Protein AF-A0A9E0S9A2-F1 (afdb_monomer_lite)

Secondary structure (DSSP, 8-state):
---HHHHHHHHHHHHHHHHHH-TTS-HHHHHHHHHHHHHHHHHHHHHHHHHS-GGGGSEEEEEEEE-TT-GGGSEEEEEEETTEEEEEEE-TT--EEEEEE-HHHHHHH-HHHHHHHHHHHTT-GGG-S-S----SSEEEEEEEEGGGEEEEE---SSS-TT-S--

Structure (mmCIF, N/CA/C/O backbone):
data_AF-A0A9E0S9A2-F1
#
_entry.id   AF-A0A9E0S9A2-F1
#
loop_
_atom_site.group_PDB
_atom_site.id
_atom_site.type_symbol
_atom_site.label_atom_id
_atom_site.label_alt_id
_atom_site.label_comp_id
_atom_site.label_asym_id
_atom_site.label_entity_id
_atom_site.label_seq_id
_atom_site.pdbx_PDB_ins_code
_atom_site.Cartn_x
_atom_site.Cartn_y
_atom_site.Cartn_z
_atom_site.occupancy
_atom_site.B_iso_or_equiv
_atom_site.auth_seq_id
_atom_site.auth_comp_id
_atom_site.auth_asym_id
_atom_site.auth_atom_id
_atom_site.pdbx_PDB_model_num
ATOM 1 N N . MET A 1 1 ? -15.677 17.026 2.470 1.00 43.94 1 MET A N 1
ATOM 2 C CA . MET A 1 1 ? -15.986 15.581 2.475 1.00 43.94 1 MET A CA 1
ATOM 3 C C . MET A 1 1 ? -15.149 14.914 1.402 1.00 43.94 1 MET A C 1
ATOM 5 O O . MET A 1 1 ? -15.299 15.252 0.234 1.00 43.94 1 MET A O 1
ATOM 9 N N . THR A 1 2 ? -14.243 14.028 1.801 1.00 55.47 2 THR A N 1
ATOM 10 C CA . THR A 1 2 ? -13.373 13.267 0.897 1.00 55.47 2 THR A CA 1
ATOM 11 C C . THR A 1 2 ? -14.201 12.212 0.164 1.00 55.47 2 THR A C 1
ATOM 13 O O . THR A 1 2 ? -14.751 11.310 0.789 1.00 55.47 2 THR A O 1
ATOM 16 N N . ASN A 1 3 ? -14.332 12.319 -1.160 1.00 78.50 3 ASN A N 1
ATOM 17 C CA . ASN A 1 3 ? -14.904 11.244 -1.972 1.00 78.50 3 ASN A CA 1
ATOM 18 C C . ASN A 1 3 ? -13.826 10.161 -2.148 1.00 78.50 3 ASN A C 1
ATOM 20 O O . ASN A 1 3 ? -12.736 10.477 -2.625 1.00 78.50 3 ASN A O 1
ATOM 24 N N . LYS A 1 4 ? -14.116 8.901 -1.781 1.00 82.75 4 LYS A N 1
ATOM 25 C CA . LYS A 1 4 ? -13.173 7.766 -1.908 1.00 82.75 4 LYS A CA 1
ATOM 26 C C . LYS A 1 4 ? -12.573 7.672 -3.308 1.00 82.75 4 LYS A C 1
ATOM 28 O O . LYS A 1 4 ? -11.389 7.397 -3.448 1.00 82.75 4 LYS A O 1
ATOM 33 N N . THR A 1 5 ? -13.376 7.963 -4.328 1.00 84.75 5 THR A N 1
ATOM 34 C CA . THR A 1 5 ? -12.940 7.973 -5.728 1.00 84.75 5 THR A CA 1
ATOM 35 C C . THR A 1 5 ? -11.816 8.982 -5.953 1.00 84.75 5 THR A C 1
ATOM 37 O O . THR A 1 5 ? -10.789 8.636 -6.525 1.00 84.75 5 THR A O 1
ATOM 40 N N . ASN A 1 6 ? -11.965 10.203 -5.430 1.00 86.12 6 ASN A N 1
ATOM 41 C CA . ASN A 1 6 ? -10.954 11.251 -5.571 1.00 86.12 6 ASN A CA 1
ATOM 42 C C . ASN A 1 6 ? -9.670 10.887 -4.821 1.00 86.12 6 ASN A C 1
ATOM 44 O O . ASN A 1 6 ? -8.588 11.086 -5.357 1.00 86.12 6 ASN A O 1
ATOM 48 N N . LEU A 1 7 ? -9.782 10.314 -3.617 1.00 88.38 7 LEU A N 1
ATOM 49 C CA . LEU A 1 7 ? -8.621 9.852 -2.851 1.00 88.38 7 LEU A CA 1
ATOM 50 C C . LEU A 1 7 ? -7.843 8.771 -3.611 1.00 88.38 7 LEU A C 1
ATOM 52 O O . LEU A 1 7 ? -6.633 8.895 -3.766 1.00 88.38 7 LEU A O 1
ATOM 56 N N . ILE A 1 8 ? -8.531 7.744 -4.119 1.00 90.56 8 ILE A N 1
ATOM 57 C CA . ILE A 1 8 ? -7.900 6.657 -4.881 1.00 90.56 8 ILE A CA 1
ATOM 58 C C . ILE A 1 8 ? -7.201 7.212 -6.129 1.00 90.56 8 ILE A C 1
ATOM 60 O O . ILE A 1 8 ? -6.063 6.838 -6.408 1.00 90.56 8 ILE A O 1
ATOM 64 N N . SER A 1 9 ? -7.844 8.132 -6.854 1.00 90.00 9 SER A N 1
ATOM 65 C CA . SER A 1 9 ? -7.232 8.800 -8.006 1.00 90.00 9 SER A CA 1
ATOM 66 C C . SER A 1 9 ? -5.994 9.610 -7.621 1.00 90.00 9 SER A C 1
ATOM 68 O O . SER A 1 9 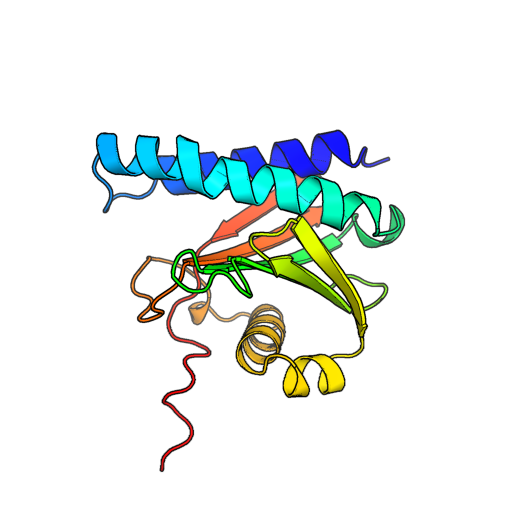? -4.978 9.499 -8.303 1.00 90.00 9 SER A O 1
ATOM 70 N N . SER A 1 10 ? -6.034 10.373 -6.525 1.00 89.06 10 SER A N 1
ATOM 71 C CA . SER A 1 10 ? -4.873 11.139 -6.061 1.00 89.06 10 SER A CA 1
ATOM 72 C C . SER A 1 10 ? -3.718 10.230 -5.635 1.00 89.06 10 SER A C 1
ATOM 74 O O . SER A 1 10 ? -2.601 10.435 -6.093 1.00 89.06 10 SER A O 1
ATOM 76 N N . LEU A 1 11 ? -3.988 9.169 -4.862 1.00 90.81 11 LEU A N 1
ATOM 77 C CA . LEU A 1 11 ? -2.987 8.154 -4.501 1.00 90.81 11 LEU A CA 1
ATOM 78 C C . LEU A 1 11 ? -2.353 7.512 -5.744 1.00 90.81 11 LEU A C 1
ATOM 80 O O . LEU A 1 11 ? -1.162 7.201 -5.763 1.00 90.81 11 LEU A O 1
ATOM 84 N N . ASN A 1 12 ? -3.154 7.265 -6.783 1.00 90.81 12 ASN A N 1
ATOM 85 C CA . ASN A 1 12 ? -2.675 6.698 -8.040 1.00 90.81 12 ASN A CA 1
ATOM 86 C C . ASN A 1 12 ? -1.774 7.678 -8.797 1.00 90.81 12 ASN A C 1
ATOM 88 O O . ASN A 1 12 ? -0.739 7.285 -9.325 1.00 90.81 12 ASN A O 1
ATOM 92 N N . ASN A 1 13 ? -2.157 8.953 -8.833 1.00 90.94 13 ASN A N 1
ATOM 93 C CA . ASN A 1 13 ? -1.389 9.992 -9.507 1.00 90.94 13 ASN A CA 1
ATOM 94 C C . ASN A 1 13 ? -0.045 10.229 -8.818 1.00 90.94 13 ASN A C 1
ATOM 96 O O . ASN A 1 13 ? 0.966 10.243 -9.510 1.00 90.94 13 ASN A O 1
ATOM 100 N N . THR A 1 14 ? -0.009 10.307 -7.484 1.00 88.62 14 THR A N 1
ATOM 101 C CA . THR A 1 14 ? 1.251 10.447 -6.737 1.00 88.62 14 THR A CA 1
ATOM 102 C C . THR A 1 14 ? 2.186 9.262 -6.989 1.00 88.62 14 THR A C 1
ATOM 104 O O . THR A 1 14 ? 3.383 9.453 -7.181 1.00 88.62 14 THR A O 1
ATOM 107 N N . LEU A 1 15 ? 1.655 8.035 -7.056 1.00 89.12 15 LEU A N 1
ATOM 108 C CA . LEU A 1 15 ? 2.461 6.854 -7.374 1.00 89.12 15 LEU A CA 1
ATOM 109 C C . LEU A 1 15 ? 3.024 6.908 -8.807 1.00 89.12 15 LEU A C 1
ATOM 111 O O . LEU A 1 15 ? 4.205 6.634 -9.020 1.00 89.12 15 LEU A O 1
ATOM 115 N N . LYS A 1 16 ? 2.203 7.298 -9.791 1.00 90.94 16 LYS A N 1
ATOM 116 C CA . LYS A 1 16 ? 2.659 7.485 -11.180 1.00 90.94 16 LYS A CA 1
ATOM 117 C C . LYS A 1 16 ? 3.715 8.575 -11.294 1.00 90.94 16 LYS A C 1
ATOM 119 O O . LYS A 1 16 ? 4.689 8.392 -12.019 1.00 90.94 16 LYS A O 1
ATOM 124 N N . GLU A 1 17 ? 3.517 9.693 -10.604 1.00 89.12 17 GLU A N 1
ATOM 125 C CA . GLU A 1 17 ? 4.455 10.812 -10.577 1.00 89.12 17 GLU A CA 1
ATOM 126 C C . GLU A 1 17 ? 5.791 10.383 -9.972 1.00 89.12 17 GLU A C 1
ATOM 128 O O . GLU A 1 17 ? 6.833 10.626 -10.576 1.00 89.12 17 GLU A O 1
ATOM 133 N N . TYR A 1 18 ? 5.763 9.657 -8.851 1.00 84.69 18 TYR A N 1
ATOM 134 C CA . TYR A 1 18 ? 6.965 9.087 -8.249 1.00 84.69 18 TYR A CA 1
ATOM 135 C C . TYR A 1 18 ? 7.735 8.210 -9.250 1.00 84.69 18 TYR A C 1
ATOM 137 O O . TYR A 1 18 ? 8.907 8.465 -9.519 1.00 84.69 18 TYR A O 1
ATOM 145 N N . ILE A 1 19 ? 7.067 7.227 -9.868 1.00 84.75 19 ILE A N 1
ATOM 146 C CA . ILE A 1 19 ? 7.698 6.322 -10.847 1.00 84.75 19 ILE A CA 1
ATOM 147 C C . ILE A 1 19 ? 8.243 7.105 -12.050 1.00 84.75 19 ILE A C 1
ATOM 149 O O . ILE A 1 19 ? 9.335 6.823 -12.541 1.00 84.75 19 ILE A O 1
ATOM 153 N N . SER A 1 20 ? 7.508 8.117 -12.513 1.00 86.69 20 SER A N 1
ATOM 154 C CA . SER A 1 20 ? 7.918 8.962 -13.642 1.00 86.69 20 SER A CA 1
ATOM 155 C C . SER A 1 20 ? 9.170 9.785 -13.326 1.00 86.69 20 SER A C 1
ATOM 157 O O . SER A 1 20 ? 10.019 9.976 -14.203 1.00 86.69 20 SER A O 1
ATOM 159 N N . ASN A 1 21 ? 9.311 10.230 -12.076 1.00 85.19 21 ASN A N 1
ATOM 160 C CA . ASN A 1 21 ? 10.419 11.058 -11.601 1.00 85.19 21 ASN A CA 1
ATOM 161 C C . ASN A 1 21 ? 11.635 10.249 -11.118 1.00 85.19 21 ASN A C 1
ATOM 163 O O . ASN A 1 21 ? 12.688 10.838 -10.870 1.00 85.19 21 ASN A O 1
ATOM 167 N N . GLU A 1 22 ? 11.527 8.921 -11.027 1.00 81.88 22 GLU A N 1
ATOM 168 C CA . GLU A 1 22 ? 12.637 8.051 -10.636 1.00 81.88 22 GLU A CA 1
ATOM 169 C C . GLU A 1 22 ? 13.786 8.156 -11.652 1.00 81.88 22 GLU A C 1
ATOM 171 O O . GLU A 1 22 ? 13.599 7.971 -12.859 1.00 81.88 22 GLU A O 1
ATOM 176 N N . LYS A 1 23 ? 14.991 8.489 -11.181 1.00 80.44 23 LYS A N 1
ATOM 177 C CA . LYS A 1 23 ? 16.140 8.766 -12.059 1.00 80.44 23 LYS A CA 1
ATOM 178 C C . LYS A 1 23 ? 16.797 7.492 -12.572 1.00 80.44 23 LYS A C 1
ATOM 180 O O . LYS A 1 23 ? 17.429 7.525 -13.622 1.00 80.44 23 LYS A O 1
ATOM 185 N N . ASN A 1 24 ? 16.630 6.393 -11.843 1.00 81.88 24 ASN A N 1
ATOM 186 C CA . ASN A 1 24 ? 17.282 5.123 -12.143 1.00 81.88 24 ASN A CA 1
ATOM 187 C C . ASN A 1 24 ? 16.522 4.263 -13.163 1.00 81.88 24 ASN A C 1
ATOM 189 O O . ASN A 1 24 ? 17.040 3.234 -13.581 1.00 81.88 24 ASN A O 1
ATOM 193 N N . TYR A 1 25 ? 15.315 4.666 -13.572 1.00 80.12 25 TYR A N 1
ATOM 194 C CA . TYR A 1 25 ? 14.538 3.945 -14.578 1.00 80.12 25 TYR A CA 1
ATOM 195 C C . TYR A 1 25 ? 14.684 4.570 -15.960 1.00 80.12 25 TYR A C 1
ATOM 197 O O . TYR A 1 25 ? 14.538 5.785 -16.145 1.00 80.12 25 TYR A O 1
ATOM 205 N N . THR A 1 26 ? 14.877 3.711 -16.954 1.00 88.06 26 THR A N 1
ATOM 206 C CA . THR A 1 26 ? 14.682 4.066 -18.357 1.00 88.06 26 THR A CA 1
ATOM 207 C C . THR A 1 26 ? 13.219 4.427 -18.620 1.00 88.06 26 THR A C 1
ATOM 209 O O . THR A 1 26 ? 12.312 4.102 -17.850 1.00 88.06 26 THR A O 1
ATOM 212 N N . HIS A 1 27 ? 12.965 5.114 -19.732 1.00 89.88 27 HIS A N 1
ATOM 213 C CA . HIS A 1 27 ? 11.601 5.455 -20.131 1.00 89.88 27 HIS A CA 1
ATOM 214 C C . HIS A 1 27 ? 10.711 4.208 -20.287 1.00 89.88 27 HIS A C 1
ATOM 216 O O . HIS A 1 27 ? 9.609 4.178 -19.746 1.00 89.88 27 HIS A O 1
ATOM 222 N N . GLU A 1 28 ? 11.220 3.160 -20.939 1.00 88.56 28 GLU A N 1
ATOM 223 C CA . GLU A 1 28 ? 10.497 1.902 -21.153 1.00 88.56 28 GLU A CA 1
ATOM 224 C C . GLU A 1 28 ? 10.155 1.198 -19.830 1.00 88.56 28 GLU A C 1
ATOM 226 O O . GLU A 1 28 ? 9.031 0.728 -19.637 1.00 88.56 28 GLU A O 1
ATOM 231 N N . GLU A 1 29 ? 11.084 1.183 -18.870 1.00 84.31 29 GLU A N 1
ATOM 232 C CA . GLU A 1 29 ? 10.816 0.635 -17.540 1.00 84.31 29 GLU A CA 1
ATOM 233 C C . GLU A 1 29 ? 9.702 1.403 -16.828 1.00 84.31 29 GLU A C 1
ATOM 235 O O . GLU A 1 29 ? 8.795 0.776 -16.278 1.00 84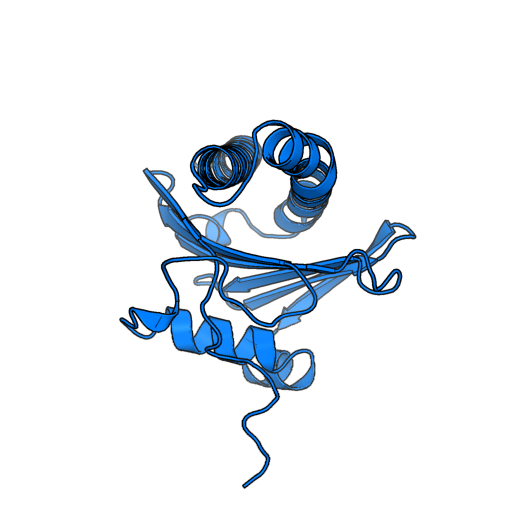.31 29 GLU A O 1
ATOM 240 N N . LYS A 1 30 ? 9.723 2.743 -16.870 1.00 87.44 30 LYS A N 1
ATOM 241 C CA . LYS A 1 30 ? 8.670 3.581 -16.268 1.00 87.44 30 LYS A CA 1
ATOM 242 C C . LYS A 1 30 ? 7.301 3.259 -16.852 1.00 87.44 30 LYS A C 1
ATOM 244 O O . LYS A 1 30 ? 6.343 3.079 -16.100 1.00 87.44 30 LYS A O 1
ATOM 249 N N . GLU A 1 31 ? 7.207 3.146 -18.174 1.00 89.12 31 GLU A N 1
ATOM 250 C CA . GLU A 1 31 ? 5.957 2.783 -18.842 1.00 89.12 31 GLU A CA 1
ATOM 251 C C . GLU A 1 31 ? 5.482 1.382 -18.443 1.00 89.12 31 GLU A C 1
ATOM 253 O O . GLU A 1 31 ? 4.302 1.201 -18.131 1.00 89.12 31 GLU A O 1
ATOM 258 N N . ARG A 1 32 ? 6.395 0.404 -18.371 1.00 87.69 32 ARG A N 1
ATOM 259 C CA . ARG A 1 32 ? 6.097 -0.959 -17.905 1.00 87.69 32 ARG A CA 1
ATOM 260 C C . ARG A 1 32 ? 5.539 -0.957 -16.478 1.00 87.69 32 ARG A C 1
ATOM 262 O O . ARG A 1 32 ? 4.507 -1.585 -16.233 1.00 87.69 32 ARG A O 1
ATOM 269 N N . TYR A 1 33 ? 6.183 -0.235 -15.558 1.00 86.12 33 TYR A N 1
ATOM 270 C CA . TYR A 1 33 ? 5.740 -0.090 -14.166 1.00 86.12 33 TYR A CA 1
ATOM 271 C C . TYR A 1 33 ? 4.340 0.537 -14.084 1.00 86.12 33 TYR A C 1
ATOM 273 O O . TYR A 1 33 ? 3.446 0.002 -13.425 1.00 86.12 33 TYR A O 1
ATOM 281 N N . ILE A 1 34 ? 4.114 1.643 -14.801 1.00 87.75 34 ILE A N 1
ATOM 282 C CA . ILE A 1 34 ? 2.826 2.352 -14.808 1.00 87.75 34 ILE A CA 1
ATOM 283 C C . ILE A 1 34 ? 1.711 1.497 -15.422 1.00 87.75 34 ILE A C 1
ATOM 285 O O . ILE A 1 34 ? 0.577 1.520 -14.939 1.00 87.75 34 ILE A O 1
ATOM 289 N N . LYS A 1 35 ? 2.003 0.749 -16.488 1.00 86.81 35 LYS A N 1
ATOM 290 C CA . LYS A 1 35 ? 1.001 -0.061 -17.186 1.00 86.81 35 LYS A CA 1
ATOM 291 C C . LYS A 1 35 ? 0.592 -1.296 -16.388 1.00 86.81 35 LYS A C 1
ATOM 293 O O . LYS A 1 35 ? -0.584 -1.646 -16.392 1.00 86.81 35 LYS A O 1
ATOM 298 N N . ASN A 1 36 ? 1.541 -1.938 -15.711 1.00 85.25 36 ASN A N 1
ATOM 299 C CA . ASN A 1 36 ? 1.306 -3.227 -15.068 1.00 85.25 36 ASN A CA 1
ATOM 300 C C . ASN A 1 36 ? 1.063 -3.068 -13.562 1.00 85.25 36 ASN A C 1
ATOM 302 O O . ASN A 1 36 ? -0.035 -3.319 -13.070 1.00 85.25 36 ASN A O 1
ATOM 306 N N . GLU A 1 37 ? 2.070 -2.605 -12.827 1.00 86.56 37 GLU A N 1
ATOM 307 C CA . GLU A 1 37 ? 2.077 -2.620 -11.360 1.00 86.56 37 GLU A CA 1
ATOM 308 C C . GLU A 1 37 ? 1.115 -1.588 -10.776 1.00 86.56 37 GLU A C 1
ATOM 310 O O . GLU A 1 37 ? 0.285 -1.907 -9.924 1.00 86.56 37 GLU A O 1
ATOM 315 N N . VAL A 1 38 ? 1.148 -0.361 -11.302 1.00 88.56 38 VAL A N 1
ATOM 316 C CA . VAL A 1 38 ? 0.244 0.705 -10.851 1.00 88.56 38 VAL A CA 1
ATOM 317 C C . VAL A 1 38 ? -1.217 0.353 -11.137 1.00 88.56 38 VAL A C 1
ATOM 319 O O . VAL A 1 38 ? -2.086 0.666 -10.325 1.00 88.56 38 VAL A O 1
ATOM 322 N N . SER A 1 39 ? -1.506 -0.327 -12.253 1.00 87.69 39 SER A N 1
ATOM 323 C CA . SER A 1 39 ? -2.869 -0.776 -12.561 1.00 87.69 39 SER A CA 1
ATOM 324 C C . SER A 1 39 ? -3.368 -1.803 -11.541 1.00 87.69 39 SER A C 1
ATOM 326 O O . SER A 1 39 ? -4.475 -1.658 -11.023 1.00 87.69 39 SER A O 1
ATOM 328 N N . LEU A 1 40 ? -2.537 -2.792 -11.194 1.00 88.94 40 LEU A N 1
ATOM 329 C CA . LEU A 1 40 ? -2.865 -3.800 -10.178 1.00 88.94 40 LEU A CA 1
ATOM 330 C C . LEU A 1 40 ? -3.116 -3.161 -8.807 1.00 88.94 40 LEU A C 1
ATOM 332 O O . LEU A 1 40 ? -4.112 -3.464 -8.146 1.00 88.94 40 LEU A O 1
ATOM 336 N N . ILE A 1 41 ? -2.243 -2.236 -8.402 1.00 92.00 41 ILE A N 1
ATOM 337 C CA . ILE A 1 41 ? -2.385 -1.484 -7.150 1.00 92.00 41 ILE A CA 1
ATOM 338 C C . ILE A 1 41 ? -3.677 -0.661 -7.162 1.00 92.00 41 ILE A C 1
ATOM 340 O O . ILE A 1 41 ? -4.410 -0.640 -6.173 1.00 92.00 41 ILE A O 1
ATOM 344 N N . PHE A 1 42 ? -3.998 0.000 -8.276 1.00 92.50 42 PHE A N 1
ATOM 345 C CA . PHE A 1 42 ? -5.211 0.806 -8.402 1.00 92.50 42 PHE A CA 1
ATOM 346 C C . PHE A 1 42 ? -6.485 -0.020 -8.194 1.00 92.50 42 PHE A C 1
ATOM 348 O O . PHE A 1 42 ? -7.384 0.408 -7.463 1.00 92.50 42 PHE A O 1
ATOM 355 N N . ASP A 1 43 ? -6.557 -1.212 -8.784 1.00 90.88 43 ASP A N 1
ATOM 356 C CA . ASP A 1 43 ? -7.710 -2.094 -8.615 1.00 90.88 43 ASP A CA 1
ATOM 357 C C . ASP A 1 43 ? -7.788 -2.669 -7.196 1.00 90.88 43 ASP A C 1
ATOM 359 O O . ASP A 1 43 ? -8.863 -2.649 -6.588 1.00 90.88 43 ASP A O 1
ATOM 363 N N . ALA A 1 44 ? -6.655 -3.061 -6.605 1.00 92.94 44 ALA A N 1
ATOM 364 C CA . ALA A 1 44 ? -6.608 -3.494 -5.209 1.00 92.94 44 ALA A CA 1
ATOM 365 C C . ALA A 1 44 ? -7.069 -2.386 -4.241 1.00 92.94 44 ALA A C 1
ATOM 367 O O . ALA A 1 44 ? -7.879 -2.639 -3.343 1.00 92.94 44 ALA A O 1
ATOM 368 N N . ARG A 1 45 ? -6.644 -1.134 -4.471 1.00 93.25 45 ARG A N 1
ATOM 369 C CA . ARG A 1 45 ? -7.066 0.040 -3.691 1.00 93.25 45 ARG A CA 1
ATOM 370 C C . ARG A 1 45 ? -8.580 0.243 -3.740 1.00 93.25 45 ARG A C 1
ATOM 372 O O . ARG A 1 45 ? -9.177 0.507 -2.698 1.00 93.25 45 ARG A O 1
ATOM 379 N N . LYS A 1 46 ? -9.237 0.086 -4.897 1.00 92.81 46 LYS A N 1
ATOM 380 C CA . LYS A 1 46 ? -10.712 0.198 -4.978 1.00 92.81 46 LYS A CA 1
ATOM 381 C C . LYS A 1 46 ? -11.400 -0.764 -4.012 1.00 92.81 46 LYS A C 1
ATOM 383 O O . LYS A 1 46 ? -12.308 -0.355 -3.286 1.00 92.81 46 LYS A O 1
ATOM 388 N N . ILE A 1 47 ? -10.942 -2.015 -3.970 1.00 93.12 47 ILE A N 1
ATOM 389 C CA . ILE A 1 47 ? -11.501 -3.041 -3.085 1.00 93.12 47 ILE A CA 1
ATOM 390 C C . ILE A 1 47 ? -11.196 -2.698 -1.623 1.00 93.12 47 ILE A C 1
ATOM 392 O O . ILE A 1 47 ? -12.116 -2.672 -0.804 1.00 93.12 47 ILE A O 1
ATOM 396 N N . LEU A 1 48 ? -9.943 -2.362 -1.303 1.00 93.62 48 LEU A N 1
ATOM 397 C CA . LEU A 1 48 ? -9.513 -1.956 0.036 1.00 93.62 48 LEU A CA 1
ATOM 398 C C . LEU A 1 48 ? -10.352 -0.793 0.585 1.00 93.62 48 LEU A C 1
ATOM 400 O O . LEU A 1 48 ? -11.013 -0.918 1.617 1.00 93.62 48 LEU A O 1
ATOM 404 N N . PHE A 1 49 ? -10.387 0.334 -0.127 1.00 92.12 49 PHE A N 1
ATOM 405 C CA . PHE A 1 49 ? -11.083 1.533 0.335 1.00 92.12 49 PHE A CA 1
ATOM 406 C C . PHE A 1 49 ? -12.608 1.374 0.316 1.00 92.12 49 PHE A C 1
ATOM 408 O O . PHE A 1 49 ? -13.299 2.091 1.046 1.00 92.12 49 PHE A O 1
ATOM 415 N N . SER A 1 50 ? -13.170 0.422 -0.442 1.00 91.69 50 SER A N 1
ATOM 416 C CA . SER A 1 50 ? -14.598 0.089 -0.334 1.00 91.69 50 SER A CA 1
ATOM 417 C C . SER A 1 50 ? -14.966 -0.443 1.059 1.00 91.69 50 SER A C 1
ATOM 419 O O . SER A 1 50 ? -16.042 -0.111 1.558 1.00 91.69 50 SER A O 1
ATOM 421 N N . LYS A 1 51 ? -14.044 -1.159 1.722 1.00 91.31 51 LYS A N 1
ATOM 422 C CA . LYS A 1 51 ? -14.244 -1.799 3.034 1.00 91.31 51 LYS A CA 1
ATOM 423 C C . LYS A 1 51 ? -14.006 -0.872 4.232 1.00 91.31 51 LYS A C 1
ATOM 425 O O . LYS A 1 51 ? -14.441 -1.189 5.333 1.00 91.31 51 LYS A O 1
ATOM 430 N N . ILE A 1 52 ? -13.353 0.275 4.035 1.00 88.00 52 ILE A N 1
ATOM 431 C CA . ILE A 1 52 ? -12.988 1.208 5.116 1.00 88.00 52 ILE A CA 1
ATOM 432 C C . ILE A 1 52 ? -13.997 2.360 5.215 1.00 88.00 52 ILE A C 1
ATOM 434 O O . ILE A 1 52 ? -14.428 2.921 4.205 1.00 88.00 52 ILE A O 1
ATOM 438 N N . GLY A 1 53 ? -14.392 2.738 6.432 1.00 84.06 53 GLY A N 1
ATOM 439 C CA . GLY A 1 53 ? -15.277 3.882 6.666 1.00 84.06 53 GLY A CA 1
ATOM 440 C C . GLY A 1 53 ? -14.629 5.215 6.270 1.00 84.06 53 GLY A C 1
ATOM 441 O O . GLY A 1 53 ? -13.439 5.415 6.473 1.00 84.06 53 GLY A O 1
ATOM 442 N N . LEU A 1 54 ? -15.413 6.161 5.738 1.00 76.94 54 LEU A N 1
ATOM 443 C CA . LEU A 1 54 ? -14.904 7.466 5.275 1.00 76.94 54 LEU A CA 1
ATOM 444 C C . LEU A 1 54 ? -14.125 8.248 6.346 1.00 76.94 54 LEU A C 1
ATOM 446 O O . LEU A 1 54 ? -13.148 8.905 6.013 1.00 76.94 54 LEU A O 1
ATOM 450 N N . LYS A 1 55 ? -14.540 8.163 7.616 1.00 76.25 55 LYS A N 1
ATOM 451 C CA . LYS A 1 55 ? -13.899 8.878 8.734 1.00 76.25 55 LYS A CA 1
ATOM 452 C C . LYS A 1 55 ? -12.447 8.445 8.971 1.00 76.25 55 LYS A C 1
ATOM 454 O O . LYS A 1 55 ? -11.629 9.264 9.372 1.00 76.25 55 LYS A O 1
ATOM 459 N N . ALA A 1 56 ? -12.117 7.193 8.657 1.00 75.12 56 ALA A N 1
ATOM 460 C CA . ALA A 1 56 ? -10.767 6.658 8.793 1.00 75.12 56 ALA A CA 1
ATOM 461 C C . ALA A 1 56 ? -9.805 7.150 7.691 1.00 75.12 56 ALA A C 1
ATOM 463 O O . ALA A 1 56 ? -8.617 6.842 7.742 1.00 75.12 56 ALA A O 1
ATOM 464 N N . LEU A 1 57 ? -10.303 7.884 6.685 1.00 79.44 57 LEU A N 1
ATOM 465 C CA . LEU A 1 57 ? -9.564 8.254 5.472 1.00 79.44 57 LEU A CA 1
ATOM 466 C C . LEU A 1 57 ? -9.161 9.736 5.407 1.00 79.44 57 LEU A C 1
ATOM 468 O O . LEU A 1 57 ? -8.720 10.194 4.355 1.00 79.44 57 LEU A O 1
ATOM 472 N N . ASP A 1 58 ? -9.317 10.483 6.502 1.00 79.69 58 ASP A N 1
ATOM 473 C CA . ASP A 1 58 ? -8.924 11.896 6.550 1.00 79.69 58 ASP A CA 1
ATOM 474 C C . ASP A 1 58 ? -7.415 12.077 6.791 1.00 79.69 58 ASP A C 1
ATOM 476 O O . ASP A 1 58 ? -6.806 12.937 6.163 1.00 79.69 58 ASP A O 1
ATOM 480 N N . ASP A 1 59 ? -6.812 11.248 7.650 1.00 87.12 59 ASP A N 1
ATOM 481 C CA . ASP A 1 59 ? -5.372 11.217 7.936 1.00 87.12 59 ASP A CA 1
ATOM 482 C C . ASP A 1 59 ? -4.942 9.764 8.165 1.00 87.12 59 ASP A C 1
ATOM 484 O O . ASP A 1 59 ? -5.409 9.120 9.115 1.00 87.12 59 ASP A O 1
ATOM 488 N N . PHE A 1 60 ? -4.062 9.239 7.314 1.00 91.38 60 PHE A N 1
ATOM 489 C CA . PHE A 1 60 ? -3.595 7.861 7.440 1.00 91.38 60 PHE A CA 1
ATOM 490 C C . PHE A 1 60 ? -2.224 7.628 6.809 1.00 91.38 60 PHE A C 1
ATOM 492 O O . PHE A 1 60 ? -1.776 8.344 5.914 1.00 91.38 60 PHE A O 1
ATOM 499 N N . ASN A 1 61 ? -1.581 6.568 7.282 1.00 91.38 61 ASN A N 1
ATOM 500 C CA . ASN A 1 61 ? -0.402 5.979 6.672 1.00 91.38 61 ASN A CA 1
ATOM 501 C C . ASN A 1 61 ? -0.831 4.707 5.946 1.00 91.38 61 ASN A C 1
ATOM 503 O O . ASN A 1 61 ? -1.544 3.885 6.522 1.00 91.38 61 ASN A O 1
ATOM 507 N N . LEU A 1 62 ? -0.397 4.547 4.704 1.00 93.19 62 LEU A N 1
ATOM 508 C CA . LEU A 1 62 ? -0.631 3.375 3.874 1.00 93.19 62 LEU A CA 1
ATOM 509 C C . LEU A 1 62 ? 0.715 2.756 3.515 1.00 93.19 62 LEU A C 1
ATOM 511 O O . LEU A 1 62 ? 1.607 3.447 3.037 1.00 93.19 62 LEU A O 1
ATOM 515 N N . ILE A 1 63 ? 0.845 1.458 3.749 1.00 93.38 63 ILE A N 1
ATOM 516 C CA . ILE A 1 63 ? 1.982 0.657 3.303 1.00 93.38 63 ILE A CA 1
ATOM 517 C C . ILE A 1 63 ? 1.440 -0.407 2.374 1.00 93.38 63 ILE A C 1
ATOM 519 O O . ILE A 1 63 ? 0.510 -1.120 2.744 1.00 93.38 63 ILE A O 1
ATOM 523 N N . GLU A 1 64 ? 2.019 -0.517 1.190 1.00 93.44 64 GLU A N 1
ATOM 524 C CA . GLU A 1 64 ? 1.605 -1.435 0.139 1.00 93.44 64 GLU A CA 1
ATOM 525 C C . GLU A 1 64 ? 2.799 -2.261 -0.304 1.00 93.44 64 GLU A C 1
ATOM 527 O O . GLU A 1 64 ? 3.871 -1.728 -0.568 1.00 93.44 64 GLU A O 1
ATOM 532 N N . VAL A 1 65 ? 2.604 -3.568 -0.394 1.00 91.81 65 VAL A N 1
ATOM 533 C CA . VAL A 1 65 ? 3.601 -4.532 -0.841 1.00 91.81 65 VAL A CA 1
ATOM 534 C C . VAL A 1 65 ? 3.052 -5.225 -2.072 1.00 91.81 65 VAL A C 1
ATOM 536 O O . VAL A 1 65 ? 1.977 -5.829 -2.008 1.00 91.81 65 VAL A O 1
ATOM 539 N N . LEU A 1 66 ? 3.802 -5.156 -3.166 1.00 89.94 66 LEU A N 1
ATOM 540 C CA . LEU A 1 66 ? 3.518 -5.863 -4.405 1.00 89.94 66 LEU A CA 1
ATOM 541 C C . LEU A 1 66 ? 4.568 -6.957 -4.609 1.00 89.94 66 LEU A C 1
ATOM 543 O O . LEU A 1 66 ? 5.758 -6.678 -4.734 1.00 89.94 66 LEU A O 1
ATOM 547 N N . ASN A 1 67 ? 4.126 -8.212 -4.645 1.00 88.12 67 ASN A N 1
ATOM 548 C CA . ASN A 1 67 ? 4.994 -9.370 -4.828 1.00 88.12 67 ASN A CA 1
ATOM 549 C C . ASN A 1 67 ? 4.483 -10.255 -5.970 1.00 88.12 67 ASN A C 1
ATOM 551 O O . ASN A 1 67 ? 3.783 -11.245 -5.761 1.00 88.12 67 ASN A O 1
ATOM 555 N N . LEU A 1 68 ? 4.873 -9.904 -7.197 1.00 82.75 68 LEU A N 1
ATOM 556 C CA . LEU A 1 68 ? 4.485 -10.639 -8.407 1.00 82.75 68 LEU A CA 1
ATOM 557 C C . LEU A 1 68 ? 5.075 -12.060 -8.467 1.00 82.75 68 LEU A C 1
ATOM 559 O O . LEU A 1 68 ? 4.577 -12.903 -9.206 1.00 82.75 68 LEU A O 1
ATOM 563 N N . ASN A 1 69 ? 6.095 -12.349 -7.6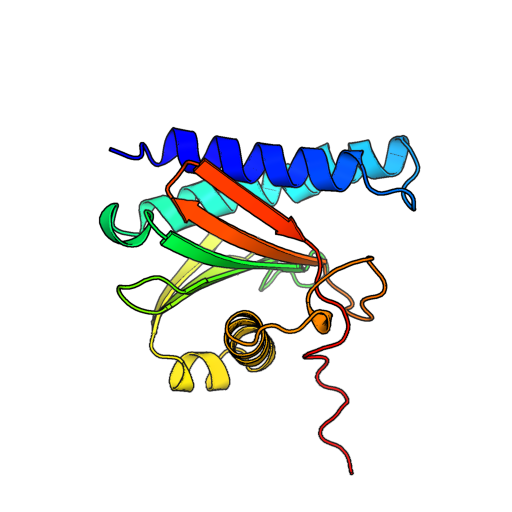54 1.00 82.50 69 ASN A N 1
ATOM 564 C CA . ASN A 1 69 ? 6.723 -13.666 -7.565 1.00 82.50 69 ASN A CA 1
ATOM 565 C C . ASN A 1 69 ? 5.989 -14.617 -6.600 1.00 82.50 69 ASN A C 1
ATOM 567 O O . ASN A 1 69 ? 6.371 -15.782 -6.472 1.00 82.50 69 ASN A O 1
ATOM 571 N N . ARG A 1 70 ? 4.945 -14.149 -5.897 1.00 78.88 70 ARG A N 1
ATOM 572 C CA . ARG A 1 70 ? 4.153 -14.947 -4.948 1.00 78.88 70 ARG A CA 1
ATOM 573 C C . ARG A 1 70 ? 2.658 -14.896 -5.294 1.00 78.88 70 ARG A C 1
ATOM 575 O O . ARG A 1 70 ? 1.937 -14.064 -4.747 1.00 78.88 70 ARG A O 1
ATOM 582 N N . PRO A 1 71 ? 2.147 -15.837 -6.110 1.00 78.00 71 PRO A N 1
ATOM 583 C CA . PRO A 1 71 ? 0.739 -15.855 -6.531 1.00 78.00 71 PRO A CA 1
ATOM 584 C C . PRO A 1 71 ? -0.273 -15.903 -5.372 1.00 78.00 71 PRO A C 1
ATOM 586 O O . PRO A 1 71 ? -1.366 -15.347 -5.455 1.00 78.00 71 PRO A O 1
ATOM 589 N N . SER A 1 72 ? 0.097 -16.518 -4.243 1.00 76.75 72 SER A N 1
ATOM 590 C CA . SER A 1 72 ? -0.739 -16.578 -3.034 1.00 76.75 72 SER A CA 1
ATOM 591 C C . SER A 1 72 ? -0.836 -15.248 -2.268 1.00 76.75 72 SER A C 1
ATOM 593 O O . SER A 1 72 ? -1.612 -15.143 -1.313 1.00 76.75 72 SER A O 1
ATOM 595 N N . GLN A 1 73 ? -0.045 -14.240 -2.648 1.00 79.06 73 GLN A N 1
ATOM 596 C CA . GLN A 1 73 ? 0.033 -12.936 -1.993 1.00 79.06 73 GLN A CA 1
ATOM 597 C C . GLN A 1 73 ? 0.609 -11.886 -2.954 1.00 79.06 73 GLN A C 1
ATOM 599 O O . GLN A 1 73 ? 1.704 -11.367 -2.745 1.00 79.06 73 GLN A O 1
ATOM 604 N N . ILE A 1 74 ? -0.146 -11.567 -4.004 1.00 87.44 74 ILE A N 1
ATOM 605 C CA . ILE A 1 74 ? 0.287 -10.575 -4.994 1.00 87.44 74 ILE A CA 1
ATOM 606 C C . ILE A 1 74 ? 0.324 -9.182 -4.380 1.00 87.44 74 ILE A C 1
ATOM 608 O O . ILE A 1 74 ? 1.278 -8.444 -4.600 1.00 87.44 74 ILE A O 1
ATOM 612 N N . TYR A 1 75 ? -0.692 -8.824 -3.594 1.00 93.56 75 TYR A N 1
ATOM 613 C CA . TYR A 1 75 ? -0.788 -7.501 -2.991 1.00 93.56 75 TYR A CA 1
ATOM 614 C C . TYR A 1 75 ? -1.140 -7.602 -1.513 1.00 93.56 75 TYR A C 1
ATOM 616 O O . TYR A 1 75 ? -2.053 -8.326 -1.116 1.00 93.56 75 TYR A O 1
ATOM 624 N N . THR A 1 76 ? -0.410 -6.868 -0.683 1.00 95.31 76 THR A N 1
ATOM 625 C CA . THR A 1 76 ? -0.701 -6.710 0.744 1.00 95.31 76 THR A CA 1
ATOM 626 C C . THR A 1 76 ? -0.665 -5.240 1.093 1.00 95.31 76 THR A C 1
ATOM 628 O O . THR A 1 76 ? 0.235 -4.535 0.657 1.00 95.31 76 THR A O 1
ATOM 631 N N . ALA A 1 77 ? -1.611 -4.780 1.897 1.00 96.06 77 ALA A N 1
ATOM 632 C CA . ALA A 1 77 ? -1.635 -3.415 2.373 1.00 96.06 77 ALA A CA 1
ATOM 633 C C . ALA A 1 77 ? -1.946 -3.345 3.863 1.00 96.06 77 ALA A C 1
ATOM 635 O O . ALA A 1 77 ? -2.719 -4.144 4.394 1.00 96.06 77 ALA A O 1
ATOM 636 N N . VAL A 1 78 ? -1.359 -2.353 4.524 1.00 96.19 78 VAL A N 1
ATOM 637 C CA . VAL A 1 78 ? -1.728 -1.946 5.876 1.00 96.19 78 VAL A CA 1
ATOM 638 C C . VAL A 1 78 ? -2.035 -0.463 5.874 1.00 96.19 78 VAL A C 1
ATOM 640 O O . VAL A 1 78 ? -1.227 0.346 5.421 1.00 96.19 78 VAL A O 1
ATOM 643 N N . ILE A 1 79 ? -3.193 -0.107 6.421 1.00 94.75 79 ILE A N 1
ATOM 644 C CA . ILE A 1 79 ? -3.549 1.275 6.723 1.00 94.75 79 ILE A CA 1
ATOM 645 C C . ILE A 1 79 ? -3.489 1.466 8.230 1.00 94.75 79 ILE A C 1
ATOM 647 O O . ILE A 1 79 ? -4.217 0.797 8.958 1.00 94.75 79 ILE A O 1
ATOM 651 N N . LYS A 1 80 ? -2.682 2.421 8.691 1.00 93.62 80 LYS A N 1
ATOM 652 C CA . LYS A 1 80 ? -2.803 2.995 10.033 1.00 93.62 80 LYS A CA 1
ATOM 653 C C . LYS A 1 80 ? -3.602 4.285 9.934 1.00 93.62 80 LYS A C 1
ATOM 655 O O . LYS A 1 80 ? -3.141 5.261 9.345 1.00 93.62 80 LYS A O 1
ATOM 660 N N . SER A 1 81 ? -4.771 4.292 10.553 1.00 91.00 81 SER A N 1
ATOM 661 C CA . SER A 1 81 ? -5.644 5.461 10.676 1.00 91.00 81 SER A CA 1
ATOM 662 C C . SER A 1 81 ? -5.822 5.846 12.148 1.00 91.00 81 SER A C 1
ATOM 664 O O . SER A 1 81 ? -5.293 5.185 13.043 1.00 91.00 81 SER A O 1
ATOM 666 N N . ARG A 1 82 ? -6.618 6.886 12.416 1.00 84.69 82 ARG A N 1
ATOM 667 C CA . ARG A 1 82 ? -7.058 7.217 13.783 1.00 84.69 82 ARG A CA 1
ATOM 668 C C . ARG A 1 82 ? -7.910 6.121 14.428 1.00 84.69 82 ARG A C 1
ATOM 670 O O . ARG A 1 82 ? -7.867 5.973 15.643 1.00 84.69 82 ARG A O 1
ATOM 677 N N . ASP A 1 83 ? -8.644 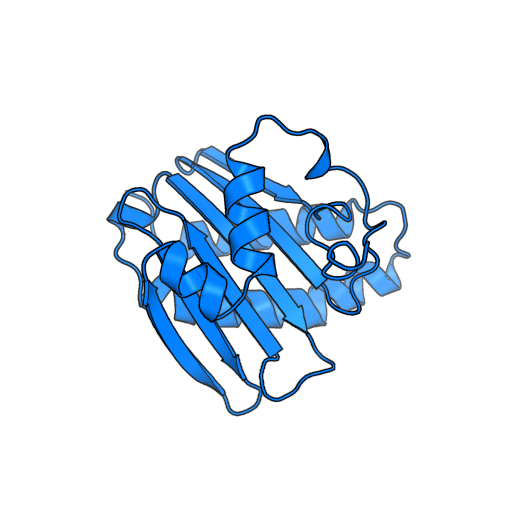5.364 13.618 1.00 85.00 83 ASP A N 1
ATOM 678 C CA . ASP A 1 83 ? -9.596 4.351 14.085 1.00 85.00 83 ASP A CA 1
ATOM 679 C C . ASP A 1 83 ? -8.927 2.987 14.341 1.00 85.00 83 ASP A C 1
ATOM 681 O O . ASP A 1 83 ? -9.569 2.069 14.843 1.00 85.00 83 ASP A O 1
ATOM 685 N N . GLY A 1 84 ? -7.639 2.845 14.009 1.00 89.69 84 GLY A N 1
ATOM 686 C CA . GLY A 1 84 ? -6.877 1.608 14.172 1.00 89.69 84 GLY A CA 1
ATOM 687 C C . GLY A 1 84 ? -6.130 1.191 12.907 1.00 89.69 84 GLY A C 1
ATOM 688 O O . GLY A 1 84 ? -5.850 2.024 12.032 1.00 89.69 84 GLY A O 1
ATOM 689 N N . TYR A 1 85 ? -5.802 -0.102 12.832 1.00 94.25 85 TYR A N 1
ATOM 690 C CA . TYR A 1 85 ? -5.058 -0.704 11.730 1.00 94.25 85 TYR A CA 1
ATOM 691 C C . TYR A 1 85 ? -5.963 -1.597 10.884 1.00 94.25 85 TYR A C 1
ATOM 693 O O . TYR A 1 85 ? -6.699 -2.434 11.405 1.00 94.25 85 TYR A O 1
ATOM 701 N N . TYR A 1 86 ? -5.862 -1.451 9.568 1.00 95.50 86 TYR A N 1
ATOM 702 C CA . TYR A 1 86 ? -6.560 -2.296 8.607 1.00 95.50 86 TYR A CA 1
ATOM 703 C C . TYR A 1 86 ? -5.536 -3.070 7.798 1.00 95.50 86 TYR A C 1
ATOM 705 O O . TYR A 1 86 ? -4.728 -2.465 7.095 1.00 95.50 86 TYR A O 1
ATOM 713 N N . TYR A 1 87 ? -5.580 -4.392 7.896 1.00 96.25 87 TYR A N 1
ATOM 714 C CA . TYR A 1 87 ? -4.787 -5.294 7.077 1.00 96.25 87 TYR A CA 1
ATOM 715 C C . TYR A 1 87 ? -5.616 -5.779 5.895 1.00 96.25 87 TYR A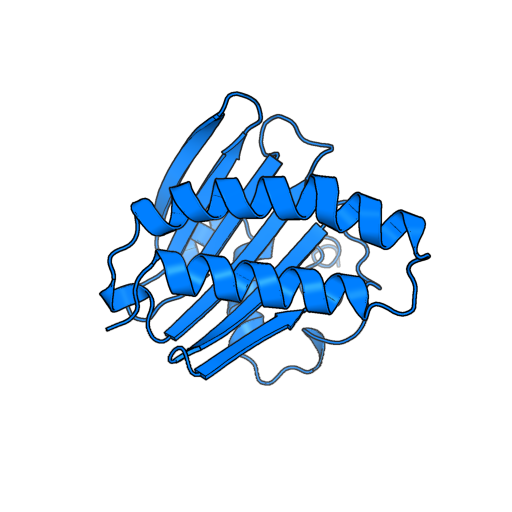 C 1
ATOM 717 O O . TYR A 1 87 ? -6.790 -6.128 6.034 1.00 96.25 87 TYR A O 1
ATOM 725 N N . PHE A 1 88 ? -4.988 -5.808 4.730 1.00 96.56 88 PHE A N 1
ATOM 726 C CA . PHE A 1 88 ? -5.587 -6.269 3.495 1.00 96.56 88 PHE A CA 1
ATOM 727 C C . PHE A 1 88 ? -4.601 -7.127 2.729 1.00 96.56 88 PHE A C 1
ATOM 729 O O . PHE A 1 88 ? -3.431 -6.774 2.588 1.00 96.56 88 PHE A O 1
ATOM 736 N N . LYS A 1 89 ? -5.092 -8.226 2.175 1.00 95.06 89 LYS A N 1
ATOM 737 C CA . LYS A 1 89 ? -4.327 -9.105 1.304 1.00 95.06 89 LYS A CA 1
ATOM 738 C C . LYS A 1 89 ? -5.200 -9.536 0.137 1.00 95.06 89 LYS A C 1
ATOM 740 O O . LYS A 1 89 ? -6.365 -9.876 0.322 1.00 95.06 89 LYS A O 1
ATOM 745 N N . LYS A 1 90 ? -4.615 -9.531 -1.057 1.00 92.62 90 LYS A N 1
ATOM 746 C CA . LYS A 1 90 ? -5.213 -10.029 -2.294 1.00 92.62 90 LYS A CA 1
ATOM 747 C C . LYS A 1 90 ? -4.256 -11.017 -2.960 1.00 92.62 90 LYS A C 1
ATOM 749 O O . LYS A 1 90 ? -3.060 -10.733 -3.091 1.00 92.62 90 LYS A O 1
ATOM 754 N N . ASN A 1 91 ? -4.782 -12.160 -3.383 1.00 89.19 91 ASN A N 1
ATOM 755 C CA . ASN A 1 91 ? -4.052 -13.147 -4.179 1.00 89.19 91 ASN A CA 1
ATOM 756 C C . ASN A 1 91 ? -4.418 -13.062 -5.678 1.00 89.19 91 ASN A C 1
ATOM 758 O O . ASN A 1 91 ? -5.175 -12.180 -6.104 1.00 89.19 91 ASN A O 1
ATOM 762 N N . ASP A 1 92 ? -3.821 -13.942 -6.481 1.00 83.38 92 ASP A N 1
ATOM 763 C CA . ASP A 1 92 ? -4.038 -14.003 -7.934 1.00 83.38 92 ASP A CA 1
ATOM 764 C C . ASP A 1 92 ? -5.443 -14.489 -8.321 1.00 83.38 92 ASP A C 1
ATOM 766 O O . ASP A 1 92 ? -5.999 -14.067 -9.326 1.00 83.38 92 ASP A O 1
ATOM 770 N N . SER A 1 93 ? -6.074 -15.312 -7.479 1.00 83.19 93 SER A N 1
ATOM 771 C CA . SER A 1 93 ? -7.438 -15.816 -7.687 1.00 83.19 93 SER A CA 1
ATOM 772 C C . SER A 1 93 ? -8.534 -14.829 -7.265 1.00 83.19 93 SER A C 1
ATOM 774 O O . SER A 1 93 ? -9.674 -15.235 -7.058 1.00 83.19 93 SER A O 1
ATOM 776 N N . ASP A 1 94 ? -8.192 -13.548 -7.098 1.00 77.69 94 ASP A N 1
ATOM 777 C CA . ASP A 1 94 ? -9.074 -12.477 -6.609 1.00 77.69 94 ASP A CA 1
ATOM 778 C C . ASP A 1 94 ? -9.692 -12.715 -5.219 1.00 77.69 94 ASP A C 1
ATOM 780 O O . ASP A 1 94 ? -10.584 -11.974 -4.795 1.00 77.69 94 ASP A O 1
ATOM 784 N N . GLU A 1 95 ? -9.189 -13.685 -4.454 1.00 84.75 95 GLU A N 1
ATOM 785 C CA . GLU A 1 95 ? -9.587 -13.835 -3.061 1.00 84.75 95 GLU A CA 1
ATOM 786 C C . GLU A 1 95 ? -8.947 -12.726 -2.229 1.00 84.75 95 GLU A C 1
ATOM 788 O O . GLU A 1 95 ? -7.779 -12.348 -2.398 1.00 84.75 95 GLU A O 1
ATOM 793 N N . VAL A 1 96 ? -9.750 -12.196 -1.311 1.00 91.56 96 VAL A N 1
ATOM 794 C CA . VAL A 1 96 ? -9.402 -11.031 -0.511 1.00 91.56 96 VAL A CA 1
ATOM 795 C C . VAL A 1 96 ? -9.592 -11.344 0.961 1.00 91.56 96 VAL A C 1
ATOM 797 O O . VAL A 1 96 ? -10.677 -11.729 1.395 1.00 91.56 96 VAL A O 1
ATOM 800 N N . GLU A 1 97 ? -8.554 -11.072 1.738 1.00 94.31 97 GLU A N 1
ATOM 801 C CA . GLU A 1 97 ? -8.582 -11.053 3.193 1.00 94.31 97 GLU A CA 1
ATOM 802 C C . GLU A 1 97 ? -8.556 -9.594 3.662 1.00 94.31 97 GLU A C 1
ATOM 804 O O . GLU A 1 97 ? -7.748 -8.788 3.195 1.00 94.31 97 GLU A O 1
ATOM 809 N N . PHE A 1 98 ? -9.467 -9.235 4.565 1.00 95.44 98 PHE A N 1
ATOM 810 C CA . PHE A 1 98 ? -9.537 -7.904 5.160 1.00 95.44 98 PHE A CA 1
ATOM 811 C C . PHE A 1 98 ? -9.833 -8.025 6.647 1.00 95.44 98 PHE A C 1
ATOM 813 O O . PHE A 1 98 ? -10.854 -8.602 7.023 1.00 95.44 98 PHE A O 1
ATOM 820 N N . LEU A 1 99 ? -8.961 -7.452 7.471 1.00 95.00 99 LEU A N 1
ATOM 821 C CA . LEU A 1 99 ? -9.039 -7.531 8.923 1.00 95.00 99 LEU A CA 1
ATOM 822 C C . LEU A 1 99 ? -8.841 -6.141 9.536 1.00 95.00 99 LEU A C 1
ATOM 824 O O . LEU A 1 99 ? -7.955 -5.392 9.127 1.00 95.00 99 LEU A O 1
ATOM 828 N N . SER A 1 100 ? -9.644 -5.819 10.550 1.00 94.69 100 SER A N 1
ATOM 829 C CA . SER A 1 100 ? -9.332 -4.748 11.500 1.00 94.69 100 SER A CA 1
ATOM 830 C C . SER A 1 100 ? -8.559 -5.382 12.645 1.00 94.69 100 SER A C 1
ATOM 832 O O . SER A 1 100 ? -9.101 -6.260 13.312 1.00 94.69 100 SER A O 1
ATOM 834 N N . ILE A 1 101 ? -7.316 -4.963 12.847 1.00 94.50 101 ILE A N 1
ATOM 835 C CA . ILE A 1 101 ? -6.388 -5.602 13.786 1.00 94.50 101 ILE A CA 1
ATOM 836 C C . ILE A 1 101 ? -5.688 -4.565 14.655 1.00 94.50 101 ILE A C 1
ATOM 838 O O . ILE A 1 101 ? -5.672 -3.371 14.340 1.00 94.50 101 ILE A O 1
ATOM 842 N N . ASP A 1 102 ? -5.082 -5.018 15.746 1.00 94.12 102 ASP A N 1
ATOM 843 C CA . ASP A 1 102 ? -4.112 -4.209 16.478 1.00 94.12 102 ASP A CA 1
ATOM 844 C C . ASP A 1 102 ? -2.672 -4.416 15.961 1.00 94.12 102 ASP A C 1
ATOM 846 O O . ASP A 1 102 ? -2.379 -5.276 15.124 1.00 94.12 102 ASP A O 1
ATOM 850 N N . LEU A 1 103 ? -1.737 -3.601 16.455 1.00 90.94 103 LEU A N 1
ATOM 851 C CA . LEU A 1 103 ? -0.333 -3.682 16.045 1.00 90.94 103 LEU A CA 1
ATOM 852 C C . LEU A 1 103 ? 0.344 -4.997 16.484 1.00 90.94 103 LEU A C 1
ATOM 854 O O . LEU A 1 103 ? 1.236 -5.490 15.796 1.00 90.94 103 LEU A O 1
ATOM 858 N N . LYS A 1 104 ? -0.071 -5.594 17.611 1.00 93.38 104 LYS A N 1
ATOM 859 C CA . LYS A 1 104 ? 0.493 -6.868 18.094 1.00 93.38 104 LYS A CA 1
ATOM 860 C C . LYS A 1 104 ? 0.060 -8.026 17.201 1.00 93.38 104 LYS A C 1
ATOM 862 O O . LYS A 1 104 ? 0.861 -8.922 16.941 1.00 93.38 104 LYS A O 1
ATOM 867 N N . GLU A 1 105 ? -1.185 -8.017 16.744 1.00 95.19 105 GLU A N 1
ATOM 868 C CA . GLU A 1 105 ? -1.712 -8.956 15.758 1.00 95.19 105 GLU A CA 1
ATOM 869 C C . GLU A 1 105 ? -1.016 -8.772 14.411 1.00 95.19 105 GLU A C 1
ATOM 871 O O . GLU A 1 105 ? -0.537 -9.755 13.842 1.00 95.19 105 GLU A O 1
ATOM 876 N N . LEU A 1 106 ? -0.844 -7.522 13.957 1.00 93.81 106 LEU A N 1
ATOM 877 C CA . LEU A 1 106 ? -0.090 -7.233 12.737 1.00 93.81 106 LEU A CA 1
ATOM 878 C C . LEU A 1 106 ? 1.327 -7.798 12.817 1.00 93.81 106 LEU A C 1
ATOM 880 O O . LEU A 1 106 ? 1.767 -8.447 11.876 1.00 93.81 106 LEU A O 1
ATOM 884 N N . LYS A 1 107 ? 2.022 -7.633 13.947 1.00 93.06 107 LYS A N 1
ATOM 885 C CA . LYS A 1 107 ? 3.372 -8.177 14.143 1.00 93.06 107 LYS A CA 1
ATOM 886 C C . LYS A 1 107 ? 3.438 -9.701 14.003 1.00 93.06 107 LYS A C 1
ATOM 888 O O . LYS A 1 107 ? 4.451 -10.212 13.533 1.00 93.06 107 LYS A O 1
ATOM 893 N N . LYS A 1 108 ? 2.379 -10.422 14.391 1.00 92.00 108 LYS A N 1
ATOM 894 C CA . LYS A 1 108 ? 2.284 -11.885 14.230 1.00 92.00 108 LYS A CA 1
ATOM 895 C C . LYS A 1 108 ? 2.016 -12.293 12.782 1.00 92.00 108 LYS A C 1
ATOM 897 O O . LYS A 1 108 ? 2.564 -13.291 12.333 1.00 92.00 108 LYS A O 1
ATOM 902 N N . ILE A 1 109 ? 1.174 -11.537 12.075 1.00 90.69 109 ILE A N 1
ATOM 903 C CA . ILE A 1 109 ? 0.800 -11.814 10.679 1.00 90.69 109 ILE A CA 1
ATOM 904 C C . ILE A 1 109 ? 1.937 -11.421 9.726 1.00 90.69 109 ILE A C 1
ATOM 906 O O . ILE A 1 109 ? 2.280 -12.161 8.807 1.00 90.69 109 ILE A O 1
ATOM 910 N N . ASN A 1 110 ? 2.512 -10.236 9.929 1.00 89.06 110 ASN A N 1
ATOM 911 C CA . ASN A 1 110 ? 3.543 -9.649 9.091 1.00 89.06 110 ASN A CA 1
ATOM 912 C C . ASN A 1 110 ? 4.417 -8.670 9.901 1.00 89.06 110 ASN A C 1
ATOM 914 O O . ASN A 1 110 ? 4.122 -7.477 10.028 1.00 89.06 110 ASN A O 1
ATOM 918 N N . SER A 1 111 ? 5.521 -9.185 10.444 1.00 88.88 111 SER A N 1
ATOM 919 C CA . SER A 1 111 ? 6.464 -8.420 11.270 1.00 88.88 111 SER A CA 1
ATOM 920 C C . SER A 1 111 ? 7.111 -7.247 10.528 1.00 88.88 111 SER A C 1
ATOM 922 O O . SER A 1 111 ? 7.305 -6.191 11.128 1.00 88.88 111 SER A O 1
ATOM 924 N N . MET A 1 112 ? 7.385 -7.393 9.227 1.00 88.38 112 MET A N 1
ATOM 925 C CA . MET A 1 112 ? 7.948 -6.328 8.393 1.00 88.38 112 MET A CA 1
ATOM 926 C C . MET A 1 112 ? 6.992 -5.134 8.306 1.00 88.38 112 MET A C 1
ATOM 928 O O . MET A 1 112 ? 7.399 -4.006 8.576 1.00 88.38 112 MET A O 1
ATOM 932 N N . LEU A 1 113 ? 5.715 -5.373 7.990 1.00 90.19 113 LEU A N 1
ATOM 933 C CA . LEU A 1 113 ? 4.711 -4.308 7.924 1.00 90.19 113 LEU A CA 1
ATOM 934 C C . LEU A 1 113 ? 4.511 -3.635 9.285 1.00 90.19 113 LEU A C 1
ATOM 936 O O . LEU A 1 113 ? 4.415 -2.413 9.350 1.00 90.19 113 LEU A O 1
ATOM 940 N N . SER A 1 114 ? 4.513 -4.413 10.373 1.00 90.94 114 SER A N 1
ATOM 941 C CA . SER A 1 114 ? 4.479 -3.861 11.733 1.00 90.94 114 SER A CA 1
ATOM 942 C C . SER A 1 114 ? 5.666 -2.932 12.001 1.00 90.94 114 SER A C 1
ATOM 944 O O . SER A 1 114 ? 5.464 -1.822 12.485 1.00 90.94 114 SER A O 1
ATOM 946 N N . CYS A 1 115 ? 6.887 -3.360 11.665 1.00 88.25 115 CYS A N 1
ATOM 947 C CA . CYS A 1 115 ? 8.094 -2.549 11.826 1.00 88.25 115 CYS A CA 1
ATOM 948 C C . CYS A 1 115 ? 8.019 -1.256 11.005 1.00 88.25 115 CYS A C 1
ATOM 950 O O . CYS A 1 115 ? 8.316 -0.180 11.518 1.00 88.25 115 CYS A O 1
ATOM 952 N N . MET A 1 116 ? 7.574 -1.330 9.746 1.00 87.81 116 MET A N 1
ATOM 953 C CA . MET A 1 116 ? 7.499 -0.145 8.890 1.00 87.81 116 MET A CA 1
ATOM 954 C C . MET A 1 116 ? 6.496 0.876 9.433 1.00 87.81 116 MET A C 1
ATOM 956 O O . MET A 1 116 ? 6.792 2.067 9.456 1.00 87.81 116 MET A O 1
ATOM 960 N N . ILE A 1 117 ? 5.348 0.417 9.937 1.00 89.06 117 ILE A N 1
ATOM 961 C CA . ILE A 1 117 ? 4.376 1.277 10.621 1.00 89.06 117 ILE A CA 1
ATOM 962 C C . ILE A 1 117 ? 5.002 1.976 11.836 1.00 89.06 117 ILE A C 1
ATOM 964 O O . ILE A 1 117 ? 4.817 3.182 12.005 1.00 89.06 117 ILE A O 1
ATOM 968 N N . GLU A 1 118 ? 5.755 1.248 12.664 1.00 87.62 118 GLU A N 1
ATOM 969 C CA . GLU A 1 118 ? 6.448 1.817 13.828 1.00 87.62 118 GLU A CA 1
ATOM 970 C C . GLU A 1 118 ? 7.523 2.835 13.420 1.00 87.62 118 GLU A C 1
ATOM 972 O O . GLU A 1 118 ? 7.715 3.848 14.093 1.00 87.62 118 GLU A O 1
ATOM 977 N N . GLU A 1 119 ? 8.223 2.598 12.313 1.00 85.25 119 GLU A N 1
ATOM 978 C CA . GLU A 1 119 ? 9.231 3.517 11.783 1.00 85.25 119 GLU A CA 1
ATOM 979 C C . GLU A 1 119 ? 8.610 4.775 11.175 1.00 85.25 119 GLU A C 1
ATOM 981 O O . GLU A 1 119 ? 9.211 5.843 11.277 1.00 85.25 119 GLU A O 1
ATOM 986 N N . MET A 1 120 ? 7.398 4.695 10.612 1.00 81.44 120 MET A N 1
ATOM 987 C CA . MET A 1 120 ? 6.677 5.860 10.073 1.00 81.44 120 MET A CA 1
ATOM 988 C C . MET A 1 120 ? 6.286 6.873 11.151 1.00 81.44 120 MET A C 1
ATOM 990 O O . MET A 1 120 ? 6.134 8.062 10.858 1.00 81.44 120 MET A O 1
ATOM 994 N N . ASP A 1 121 ? 6.128 6.421 12.394 1.00 77.00 121 ASP A N 1
ATOM 995 C CA . ASP A 1 121 ? 5.894 7.307 13.536 1.00 77.00 121 ASP A CA 1
ATOM 996 C C . ASP A 1 121 ? 7.177 7.987 14.024 1.00 77.00 121 ASP A C 1
ATOM 998 O O . ASP A 1 121 ? 7.132 9.040 14.671 1.00 77.00 121 ASP A O 1
ATOM 1002 N N . LYS A 1 122 ? 8.338 7.407 13.709 1.00 73.88 122 LYS A N 1
ATOM 1003 C CA . LYS A 1 122 ? 9.634 8.004 14.019 1.00 73.88 122 LYS A CA 1
ATOM 1004 C C . LYS A 1 122 ? 9.917 9.082 12.970 1.00 73.88 122 LYS A C 1
ATOM 1006 O O . LYS A 1 122 ? 9.673 8.904 11.782 1.00 73.88 122 LYS A O 1
ATOM 1011 N N . LYS A 1 123 ? 10.487 10.221 13.380 1.00 60.53 123 LYS A N 1
ATOM 1012 C CA . LYS A 1 123 ? 10.991 11.269 12.461 1.00 60.53 123 LYS A CA 1
ATOM 1013 C C . LYS A 1 123 ? 12.283 10.809 11.760 1.00 60.53 123 LYS A C 1
ATOM 1015 O O . LYS A 1 123 ? 13.324 11.447 11.882 1.00 60.53 123 LYS A O 1
ATOM 1020 N N . SER A 1 124 ? 12.247 9.640 11.131 1.00 57.78 124 SER A N 1
ATOM 1021 C CA . SER A 1 124 ? 13.416 8.927 10.636 1.00 57.78 124 SER A CA 1
ATOM 1022 C C . SER A 1 124 ? 13.606 9.190 9.145 1.00 57.78 124 SER A C 1
ATOM 1024 O O . SER A 1 124 ? 12.757 8.827 8.335 1.00 57.78 124 SER A O 1
ATOM 1026 N N . ASN A 1 125 ? 14.761 9.744 8.763 1.00 55.50 125 ASN A N 1
ATOM 1027 C CA . ASN A 1 125 ? 15.162 9.872 7.354 1.00 55.50 125 ASN A CA 1
ATOM 1028 C C . ASN A 1 125 ? 15.362 8.504 6.678 1.00 55.50 125 ASN A C 1
ATOM 1030 O O . ASN A 1 125 ? 15.513 8.433 5.466 1.00 55.50 125 ASN A O 1
ATOM 1034 N N . LYS A 1 126 ? 15.369 7.408 7.449 1.00 58.41 126 LYS A N 1
ATOM 1035 C CA . LYS A 1 126 ? 15.594 6.060 6.924 1.00 58.41 126 LYS A CA 1
ATOM 1036 C C . LYS A 1 126 ? 14.459 5.572 6.021 1.00 58.41 126 LYS A C 1
ATOM 1038 O O . LYS A 1 126 ? 14.668 4.666 5.229 1.00 58.41 126 LYS A O 1
ATOM 1043 N N . LEU A 1 127 ? 13.274 6.164 6.119 1.00 59.69 127 LEU A N 1
ATOM 1044 C CA . LEU A 1 127 ? 12.132 5.772 5.302 1.00 59.69 127 LEU A CA 1
ATOM 1045 C C . LEU A 1 127 ? 12.137 6.365 3.892 1.00 59.69 127 LEU A C 1
ATOM 1047 O O . LEU A 1 127 ? 11.273 6.002 3.113 1.00 59.69 127 LEU A O 1
ATOM 1051 N N . ILE A 1 128 ? 13.073 7.253 3.552 1.00 57.97 128 ILE A N 1
ATOM 1052 C CA . ILE A 1 128 ? 13.072 7.974 2.275 1.00 57.97 128 ILE A CA 1
ATOM 1053 C C . ILE A 1 128 ? 14.466 7.861 1.661 1.00 57.97 128 ILE A C 1
ATOM 1055 O O . ILE A 1 128 ? 15.444 8.092 2.370 1.00 57.97 128 ILE A O 1
ATOM 1059 N N . THR A 1 129 ? 14.578 7.541 0.367 1.00 53.00 129 THR A N 1
ATOM 1060 C CA . THR A 1 129 ? 15.146 8.447 -0.668 1.00 53.00 129 THR A CA 1
ATOM 1061 C C . THR A 1 129 ? 15.395 7.775 -2.010 1.00 53.00 129 THR A C 1
ATOM 1063 O O . THR A 1 129 ? 15.251 8.452 -3.020 1.00 53.00 129 THR A O 1
ATOM 1066 N N . GLU A 1 130 ? 15.696 6.483 -2.076 1.00 53.53 130 GLU A N 1
ATOM 1067 C CA . GLU A 1 130 ? 16.065 5.822 -3.335 1.00 53.53 130 GLU A CA 1
ATOM 1068 C C . GLU A 1 130 ? 15.664 4.344 -3.260 1.00 53.53 130 GLU A C 1
ATOM 1070 O O . GLU A 1 130 ? 15.703 3.760 -2.174 1.00 53.53 130 GLU A O 1
ATOM 1075 N N . LYS A 1 131 ? 15.293 3.713 -4.386 1.00 55.53 131 LYS A N 1
ATOM 1076 C CA . LYS A 1 131 ? 15.074 2.254 -4.451 1.00 55.53 131 LYS A CA 1
ATOM 1077 C C . LYS A 1 131 ? 16.419 1.520 -4.331 1.00 55.53 131 LYS A C 1
ATOM 1079 O O . LYS A 1 131 ? 16.915 0.917 -5.273 1.00 55.53 131 LYS A O 1
ATOM 1084 N N . THR A 1 132 ? 17.017 1.598 -3.149 1.00 50.59 132 THR A N 1
ATOM 1085 C CA . THR A 1 132 ? 18.182 0.815 -2.718 1.00 50.59 132 THR A CA 1
ATOM 1086 C C . THR A 1 132 ? 17.753 -0.406 -1.907 1.00 50.59 132 THR A C 1
ATOM 1088 O O . THR A 1 132 ? 18.597 -1.131 -1.377 1.00 50.59 132 THR A O 1
ATOM 1091 N N . SER A 1 133 ? 16.439 -0.632 -1.779 1.00 57.62 133 SER A N 1
ATOM 1092 C CA . SER A 1 133 ? 15.928 -1.691 -0.927 1.00 57.62 133 SER A CA 1
ATOM 1093 C C . SER A 1 133 ? 16.304 -3.066 -1.472 1.00 57.62 133 SER A C 1
ATOM 1095 O O . SER A 1 133 ? 16.120 -3.329 -2.658 1.00 57.62 133 SER A O 1
ATOM 1097 N N . THR A 1 134 ? 16.756 -3.956 -0.598 1.00 62.44 134 THR A N 1
ATOM 1098 C CA . THR A 1 134 ? 17.144 -5.338 -0.914 1.00 62.44 134 THR A CA 1
ATOM 1099 C C . THR A 1 134 ? 15.970 -6.318 -0.907 1.00 62.44 134 THR A C 1
ATOM 1101 O O . THR A 1 134 ? 16.186 -7.527 -0.945 1.00 62.44 134 THR A O 1
ATOM 1104 N N . PHE A 1 135 ? 14.733 -5.818 -0.861 1.00 63.03 135 PHE A N 1
ATOM 1105 C CA . PHE A 1 135 ? 13.539 -6.649 -0.946 1.00 63.03 135 PHE A CA 1
ATOM 1106 C C . PHE A 1 135 ? 13.396 -7.263 -2.347 1.00 63.03 135 PHE A C 1
ATOM 1108 O O . PHE A 1 135 ? 13.505 -6.568 -3.353 1.00 63.03 135 PHE A O 1
ATOM 1115 N N . ASP A 1 136 ? 13.039 -8.549 -2.414 1.00 72.56 136 ASP A N 1
ATOM 1116 C CA . ASP A 1 136 ? 12.678 -9.240 -3.668 1.00 72.56 136 ASP A CA 1
ATOM 1117 C C . ASP A 1 136 ? 11.267 -8.852 -4.184 1.00 72.56 136 ASP A C 1
ATOM 1119 O O . ASP A 1 136 ? 10.654 -9.568 -4.982 1.00 72.56 136 ASP A O 1
ATOM 1123 N N . PHE A 1 137 ? 10.700 -7.766 -3.657 1.00 81.06 137 PHE A N 1
ATOM 1124 C CA . PHE A 1 137 ? 9.342 -7.278 -3.887 1.00 81.06 137 PHE A CA 1
ATOM 1125 C C . PHE A 1 137 ? 9.288 -5.757 -3.710 1.00 81.06 137 PHE A C 1
ATOM 1127 O O . PHE A 1 137 ? 10.138 -5.169 -3.041 1.00 81.06 137 PHE A O 1
ATOM 1134 N N . ASP A 1 138 ? 8.264 -5.121 -4.275 1.00 83.62 138 ASP A N 1
ATOM 1135 C CA . ASP A 1 138 ? 8.113 -3.669 -4.218 1.00 83.62 138 ASP A CA 1
ATOM 1136 C C . ASP A 1 138 ? 7.314 -3.243 -2.986 1.00 83.62 138 ASP A C 1
ATOM 1138 O O . ASP A 1 138 ? 6.285 -3.838 -2.656 1.00 83.62 138 ASP A O 1
ATOM 1142 N N . VAL A 1 139 ? 7.790 -2.197 -2.305 1.00 86.69 139 VAL A N 1
ATOM 1143 C CA . VAL A 1 139 ? 7.134 -1.611 -1.133 1.00 86.69 139 VAL A CA 1
ATOM 1144 C C . VAL A 1 139 ? 6.909 -0.124 -1.360 1.00 86.69 139 VAL A C 1
ATOM 1146 O O . VAL A 1 139 ? 7.863 0.636 -1.504 1.00 86.69 139 VAL A O 1
ATOM 1149 N N . TYR A 1 140 ? 5.650 0.297 -1.321 1.00 86.88 140 TYR A N 1
ATOM 1150 C CA . TYR A 1 140 ? 5.245 1.692 -1.423 1.00 86.88 140 TYR A CA 1
ATOM 1151 C C . TYR A 1 140 ? 4.692 2.157 -0.086 1.00 86.88 140 TYR A C 1
ATOM 1153 O O . TYR A 1 140 ? 3.828 1.511 0.506 1.00 86.88 140 TYR A O 1
ATOM 1161 N N . ILE A 1 141 ? 5.179 3.297 0.386 1.00 88.06 141 ILE A N 1
ATOM 1162 C CA . ILE A 1 141 ? 4.680 3.939 1.592 1.00 88.06 141 ILE A CA 1
ATOM 1163 C C . ILE A 1 141 ? 4.061 5.265 1.186 1.00 88.06 141 ILE A C 1
ATOM 1165 O O . ILE A 1 141 ? 4.731 6.107 0.595 1.00 88.06 141 ILE A O 1
ATOM 1169 N N . THR A 1 142 ? 2.795 5.463 1.531 1.00 88.50 142 THR A N 1
ATOM 1170 C CA . THR A 1 142 ? 2.070 6.702 1.284 1.00 88.50 142 THR A CA 1
ATOM 1171 C C . THR A 1 142 ? 1.585 7.308 2.591 1.00 88.50 142 THR A C 1
ATOM 1173 O O . THR A 1 142 ? 0.883 6.668 3.375 1.00 88.50 142 THR A O 1
ATOM 1176 N N . LYS A 1 143 ? 1.921 8.576 2.816 1.00 88.00 143 LYS A N 1
ATOM 1177 C CA . LYS A 1 143 ? 1.385 9.371 3.918 1.00 88.00 143 LYS A CA 1
ATOM 1178 C C . LYS A 1 143 ? 0.313 10.312 3.392 1.00 88.00 143 LYS A C 1
ATOM 1180 O O . LYS A 1 143 ? 0.567 11.072 2.463 1.00 88.00 143 LYS A O 1
ATOM 1185 N N . VAL A 1 144 ? -0.863 10.276 4.009 1.00 86.94 144 VAL A N 1
ATOM 1186 C CA . VAL A 1 144 ? -1.977 11.178 3.712 1.00 86.94 144 VAL A CA 1
ATOM 1187 C C . VAL A 1 144 ? -2.212 12.066 4.928 1.00 86.94 144 VAL A C 1
ATOM 1189 O O . VAL A 1 144 ? -2.601 11.574 5.988 1.00 86.94 144 VAL A O 1
ATOM 1192 N N . ILE A 1 145 ? -1.942 13.367 4.777 1.00 80.56 145 ILE A N 1
ATOM 1193 C CA . ILE A 1 145 ? -2.218 14.401 5.784 1.00 80.56 145 ILE A CA 1
ATOM 1194 C C . ILE A 1 145 ? -3.276 15.329 5.205 1.00 80.56 145 ILE A C 1
ATOM 1196 O O . ILE A 1 145 ? -2.969 16.246 4.431 1.00 80.56 145 ILE A O 1
ATOM 1200 N N . SER A 1 146 ? -4.535 15.101 5.573 1.00 67.94 146 SER A N 1
ATOM 1201 C CA . SER A 1 146 ? -5.692 15.688 4.913 1.00 67.94 146 SER A CA 1
ATOM 1202 C C . SER A 1 146 ? -5.691 15.357 3.409 1.00 67.94 146 SER A C 1
ATOM 1204 O O . SER A 1 146 ? -4.725 14.863 2.833 1.00 67.94 146 SER A O 1
ATOM 1206 N N . THR A 1 147 ? -6.746 15.702 2.677 1.00 62.72 147 THR A N 1
ATOM 1207 C CA . THR A 1 147 ? -6.740 15.576 1.204 1.00 62.72 147 THR A CA 1
ATOM 1208 C C . THR A 1 147 ? -5.784 16.557 0.511 1.00 62.72 147 THR A C 1
ATOM 1210 O O . THR A 1 147 ? -5.862 16.731 -0.702 1.00 62.72 147 THR A O 1
ATOM 1213 N N . LYS A 1 148 ? -4.949 17.275 1.272 1.00 64.69 148 LYS A N 1
ATOM 1214 C CA . LYS A 1 148 ? -4.078 18.354 0.800 1.00 64.69 148 LYS A CA 1
ATOM 1215 C C . LYS A 1 148 ? -2.646 17.893 0.535 1.00 64.69 148 LYS A C 1
ATOM 1217 O O . LYS A 1 148 ? -1.981 18.522 -0.277 1.00 64.69 148 LYS A O 1
ATOM 1222 N N . SER A 1 149 ? -2.177 16.844 1.210 1.00 75.25 149 SER A N 1
ATOM 1223 C CA . SER A 1 149 ? -0.814 16.326 1.059 1.00 75.25 149 SER A CA 1
ATOM 1224 C C . SER A 1 149 ? -0.854 14.804 1.038 1.00 75.25 149 SER A C 1
ATOM 1226 O O . SER A 1 149 ? -1.348 14.162 1.967 1.00 75.25 149 SER A O 1
ATOM 1228 N N . ILE A 1 150 ? -0.377 14.253 -0.076 1.00 80.12 150 ILE A N 1
ATOM 1229 C CA . ILE A 1 150 ? -0.214 12.824 -0.305 1.00 80.12 150 ILE A CA 1
ATOM 1230 C C . ILE A 1 150 ? 1.210 12.634 -0.803 1.00 80.12 150 ILE A C 1
ATOM 1232 O O . ILE A 1 150 ? 1.514 13.009 -1.934 1.00 80.12 150 ILE A O 1
ATOM 1236 N N . ASP A 1 151 ? 2.049 12.027 0.028 1.00 79.12 151 ASP A N 1
ATOM 1237 C CA . ASP A 1 151 ? 3.460 11.804 -0.279 1.00 79.12 151 ASP A CA 1
ATOM 1238 C C . ASP A 1 151 ? 3.713 10.299 -0.351 1.00 79.12 151 ASP A C 1
ATOM 1240 O O . ASP A 1 151 ? 3.481 9.592 0.631 1.00 79.12 151 ASP A O 1
ATOM 1244 N N . THR A 1 152 ? 4.154 9.800 -1.510 1.00 77.81 152 THR A N 1
ATOM 1245 C CA . THR A 1 152 ? 4.489 8.379 -1.725 1.00 77.81 152 THR A CA 1
ATOM 1246 C C . THR A 1 152 ? 5.987 8.208 -1.939 1.00 77.81 152 THR A C 1
ATOM 1248 O O . THR A 1 152 ? 6.584 8.976 -2.690 1.00 77.81 152 THR A O 1
ATOM 1251 N N . TYR A 1 153 ? 6.591 7.214 -1.290 1.00 76.06 153 TYR A N 1
ATOM 1252 C CA . TYR A 1 153 ? 8.028 6.939 -1.345 1.00 76.06 153 TYR A CA 1
ATOM 1253 C C . TYR A 1 153 ? 8.342 5.450 -1.109 1.00 76.06 153 TYR A C 1
ATOM 1255 O O . TYR A 1 153 ? 7.486 4.688 -0.656 1.00 76.06 153 TYR A O 1
ATOM 1263 N N . PHE A 1 154 ? 9.582 5.043 -1.402 1.00 71.88 154 PHE A N 1
ATOM 1264 C CA . PHE A 1 154 ? 10.122 3.719 -1.072 1.00 71.88 154 PHE A CA 1
ATOM 1265 C C . PHE A 1 154 ? 10.924 3.766 0.237 1.00 71.88 154 PHE A C 1
ATOM 1267 O O . PHE A 1 154 ? 11.706 4.706 0.425 1.00 71.88 154 PHE A O 1
ATOM 1274 N N . PRO A 1 155 ? 10.782 2.760 1.122 1.00 71.19 155 PRO A N 1
ATOM 1275 C CA . PRO A 1 155 ? 11.624 2.648 2.306 1.00 71.19 155 PRO A CA 1
ATOM 1276 C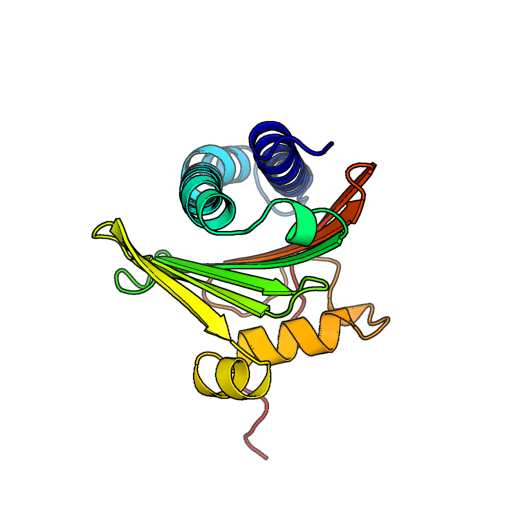 C . PRO A 1 155 ? 13.058 2.242 1.932 1.00 71.19 155 PRO A C 1
ATOM 1278 O O . PRO A 1 155 ? 13.252 1.422 1.035 1.00 71.19 155 PRO A O 1
ATOM 1281 N N . ASN A 1 156 ? 14.066 2.722 2.675 1.00 65.50 156 ASN A N 1
ATOM 1282 C CA . ASN A 1 156 ? 15.365 2.032 2.699 1.00 65.50 156 ASN A CA 1
ATOM 1283 C C . ASN A 1 156 ? 15.250 0.736 3.529 1.00 65.50 156 ASN A C 1
ATOM 1285 O O . ASN A 1 156 ? 14.203 0.472 4.121 1.00 65.50 156 ASN A O 1
ATOM 1289 N N . ASN A 1 157 ? 16.318 -0.067 3.605 1.00 66.44 157 ASN A N 1
ATOM 1290 C CA . ASN A 1 157 ? 16.405 -1.341 4.351 1.00 66.44 157 ASN A CA 1
ATOM 1291 C C . ASN A 1 157 ? 16.243 -1.187 5.879 1.00 66.44 157 ASN A C 1
ATOM 1293 O O . ASN A 1 157 ? 17.157 -1.446 6.656 1.00 66.44 157 ASN A O 1
ATOM 1297 N N . VAL A 1 158 ? 15.084 -0.712 6.325 1.00 65.44 158 VAL A N 1
ATOM 1298 C CA . VAL A 1 158 ? 14.783 -0.371 7.718 1.00 65.44 158 VAL A CA 1
ATOM 1299 C C . VAL A 1 158 ? 14.209 -1.566 8.471 1.00 65.44 158 VAL A C 1
ATOM 1301 O O . VAL A 1 158 ? 14.453 -1.716 9.663 1.00 65.44 158 VAL A O 1
ATOM 1304 N N . CYS A 1 159 ? 13.474 -2.422 7.764 1.00 76.44 159 CYS A N 1
ATOM 1305 C CA . CYS A 1 159 ? 12.736 -3.549 8.332 1.00 76.44 159 CYS A CA 1
ATOM 1306 C C . CYS A 1 159 ? 13.075 -4.865 7.627 1.00 76.44 159 CYS A C 1
ATOM 1308 O O . CYS A 1 159 ? 12.240 -5.766 7.551 1.00 76.44 159 CYS A O 1
ATOM 1310 N N . ASP A 1 160 ? 14.283 -4.949 7.071 1.00 65.38 160 ASP A N 1
ATOM 1311 C CA . ASP A 1 160 ? 14.735 -6.142 6.377 1.00 65.38 160 ASP A CA 1
ATOM 1312 C C . ASP A 1 160 ? 14.941 -7.267 7.398 1.00 65.38 160 ASP A C 1
ATOM 1314 O O . ASP A 1 160 ? 15.649 -7.113 8.394 1.00 65.38 160 ASP A O 1
ATOM 1318 N N . SER A 1 161 ? 14.299 -8.415 7.185 1.00 51.47 161 SER A N 1
ATOM 1319 C CA . SER A 1 161 ? 14.223 -9.514 8.161 1.00 51.47 161 SER A CA 1
ATOM 1320 C C . SER A 1 161 ? 15.554 -10.254 8.388 1.00 51.47 161 SER A C 1
ATOM 1322 O O . SER A 1 161 ? 15.566 -11.343 8.954 1.00 51.47 161 SER A O 1
ATOM 1324 N N . LYS A 1 162 ? 16.680 -9.698 7.923 1.00 45.78 162 LYS A N 1
ATOM 1325 C CA . LYS A 1 162 ? 18.029 -10.268 8.067 1.00 45.78 162 LYS A CA 1
ATOM 1326 C C . LYS A 1 162 ? 18.766 -9.816 9.335 1.00 45.78 162 LYS A C 1
ATOM 1328 O O . LYS A 1 162 ? 19.866 -10.301 9.573 1.00 45.78 162 LYS A O 1
ATOM 1333 N N . SER A 1 163 ? 18.188 -8.934 10.152 1.00 37.03 163 SER A N 1
ATOM 1334 C CA . SER A 1 163 ? 18.859 -8.376 11.344 1.00 37.03 163 SER A CA 1
ATOM 1335 C C . SER A 1 163 ? 18.652 -9.129 12.667 1.00 37.03 163 SER A C 1
ATOM 1337 O O . SER A 1 163 ? 19.263 -8.733 13.652 1.00 37.03 163 SER A O 1
ATOM 1339 N N . ASP A 1 164 ? 17.889 -10.226 12.707 1.00 37.50 164 ASP A N 1
ATOM 1340 C CA . ASP A 1 164 ? 17.663 -11.003 13.946 1.00 37.50 164 ASP A CA 1
ATOM 1341 C C . ASP A 1 164 ? 18.566 -12.251 14.064 1.00 37.50 164 ASP A C 1
ATOM 1343 O O . ASP A 1 164 ? 18.176 -13.259 14.645 1.00 37.50 164 ASP A O 1
ATOM 1347 N N . ASN A 1 165 ? 19.786 -12.195 13.521 1.00 31.67 165 ASN A N 1
ATOM 1348 C CA . ASN A 1 165 ? 20.842 -13.175 13.799 1.00 31.67 165 ASN A CA 1
ATOM 1349 C C . ASN A 1 165 ? 22.121 -12.445 14.228 1.00 31.67 165 ASN A C 1
ATOM 1351 O O . ASN A 1 165 ? 23.002 -12.203 13.402 1.00 31.67 165 ASN A O 1
ATOM 1355 N N . ASN A 1 166 ? 22.189 -12.074 15.508 1.00 32.94 166 ASN A N 1
ATOM 1356 C CA . ASN A 1 166 ? 23.420 -12.025 16.306 1.00 32.94 166 ASN A CA 1
ATOM 1357 C C . ASN A 1 166 ? 23.086 -11.925 17.795 1.00 32.94 166 ASN A C 1
ATOM 1359 O O . ASN A 1 166 ? 22.418 -10.941 18.182 1.00 32.94 166 ASN A O 1
#

Radius of gyration: 15.24 Å; chains: 1; bounding box: 39×35×39 Å

pLDDT: mean 81.84, std 13.92, range [31.67, 96.56]

Sequence (166 aa):
MTNKTNLISSLNNTLKEYISNEKNYTHEEKERYIKNEVSLIFDARKILFSKIGLKALDDFNLIEVLNLNRPSQIYTAVIKSRDGYYYFKKNDSDEVEFLSIDLKELKKINSMLSCMIEEMDKKSNKLITEKTSTFDFDVYITKVISTKSIDTYFPNNVCDSKSDNN

Foldseek 3Di:
DDDLVVVLVVLLVQVLVVLVPAPPDDPVRSVVCNVPVSVVVSVQSVVVSVPDDPVQVFWWKKKKWADPVDQQFRIWMWIQGPVAIWTWTAGNVRDIDIDGDHLVVCCVVPVLVSQVVVVVVPPDPQQDDHPPAPDNIFMKMWTHNGVPDIHIHHGHPRRPPPPPDD